Protein AF-A0A6F9A6R2-F1 (afdb_monomer)

Radius of gyration: 19.09 Å; Cα contacts (8 Å, |Δi|>4): 87; chains: 1; bounding box: 36×44×52 Å

Sequence (104 aa):
MGVSHDNDHQSCADGLHIMSGEWVKGQNLGDVSWSGCSRDDVEKFLRSKASSCLLQTDPLSLNSVILPFKHPGMTYTADEQCQILFGATASHCQNMQVSGSTGK

pLDDT: mean 83.45, std 16.64, range [33.66, 97.94]

Secondary structure (DSSP, 8-state):
--PPPGGGSTTS-SSSBTT-SS---SS-TT--B--HHHHHHHHHHHHSGGGGGGG---TTGGGS----SS-HHHHS-HHHHHHHHH-TT----TT-----S---

Mean predicted aligned error: 8.87 Å

Solvent-accessible surface area (backbone atoms only — not comparable to full-atom values): 6771 Å² total; per-residue (Å²): 107,75,58,65,41,27,61,79,38,97,88,42,67,60,58,69,31,76,44,21,76,51,84,68,77,79,70,62,88,86,63,80,39,76,45,75,63,45,50,53,29,39,51,55,32,62,76,36,80,85,36,58,73,75,76,64,75,62,76,74,58,69,75,72,63,87,76,76,91,64,58,65,76,81,77,41,52,64,36,54,52,31,18,73,77,72,36,87,88,41,64,59,70,92,79,69,72,83,75,70,92,80,81,132

Foldseek 3Di:
DQFAAQVVDPPGDALQAPRHPDDVPPPPPPDRHHDPSRVVRVVVCCPDPVCVVVVDDDPVVVPVDDDDPDDVCVVAPQQRVQCVVPNPPGGDDPPDDCPPDDDD

Structure (mmCIF, N/CA/C/O backbone):
data_AF-A0A6F9A6R2-F1
#
_entry.id   AF-A0A6F9A6R2-F1
#
loop_
_atom_site.group_PDB
_atom_site.id
_atom_site.type_symbol
_atom_site.label_atom_id
_atom_site.label_alt_id
_atom_site.label_comp_id
_atom_site.label_asym_id
_atom_site.label_entity_id
_atom_site.label_seq_id
_atom_site.pdbx_PDB_ins_code
_atom_site.Cartn_x
_atom_site.Cartn_y
_atom_site.Cartn_z
_atom_site.occupancy
_atom_site.B_iso_or_equiv
_atom_site.auth_seq_id
_atom_site.auth_comp_id
_atom_site.auth_asym_id
_atom_site.auth_atom_id
_atom_site.pdbx_PDB_model_num
ATOM 1 N N . MET A 1 1 ? 0.824 -2.337 -10.773 1.00 88.19 1 MET A N 1
ATOM 2 C CA . MET A 1 1 ? 2.278 -2.064 -10.759 1.00 88.19 1 MET A CA 1
ATOM 3 C C . MET A 1 1 ? 3.125 -3.327 -10.924 1.00 88.19 1 MET A C 1
ATOM 5 O O . MET A 1 1 ? 4.335 -3.207 -10.893 1.00 88.19 1 MET A O 1
ATOM 9 N N . GLY A 1 2 ? 2.529 -4.511 -11.155 1.00 93.00 2 GLY A N 1
ATOM 10 C CA . GLY A 1 2 ? 3.291 -5.718 -11.509 1.00 93.00 2 GLY A CA 1
ATOM 11 C C . GLY A 1 2 ? 4.173 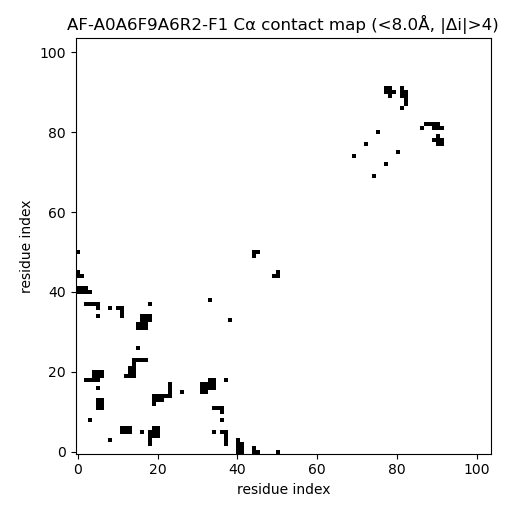-6.283 -10.393 1.00 93.00 2 GLY A C 1
ATOM 12 O O . GLY A 1 2 ? 5.166 -6.919 -10.711 1.00 93.00 2 GLY A O 1
ATOM 13 N N . VAL A 1 3 ? 3.829 -6.022 -9.131 1.00 96.50 3 VAL A N 1
ATOM 14 C CA . VAL A 1 3 ? 4.570 -6.511 -7.963 1.00 96.50 3 VAL A CA 1
ATOM 15 C C . VAL A 1 3 ? 4.006 -7.868 -7.565 1.00 96.50 3 VAL A C 1
ATOM 17 O O . VAL A 1 3 ? 2.794 -7.969 -7.358 1.00 96.50 3 VAL A O 1
ATOM 20 N N . SER A 1 4 ? 4.859 -8.888 -7.518 1.00 95.69 4 SER A N 1
ATOM 21 C CA . SER A 1 4 ? 4.485 -10.248 -7.096 1.00 95.69 4 SER A CA 1
ATOM 22 C C . SER A 1 4 ? 4.532 -10.366 -5.571 1.00 95.69 4 SER A C 1
ATOM 24 O O . SER A 1 4 ? 5.031 -9.450 -4.909 1.00 95.69 4 SER A O 1
ATOM 26 N N . HIS A 1 5 ? 4.010 -11.455 -4.998 1.00 95.44 5 HIS A N 1
ATOM 27 C CA . HIS A 1 5 ? 4.233 -11.686 -3.574 1.00 95.44 5 HIS A CA 1
ATOM 28 C C . HIS A 1 5 ? 5.708 -12.013 -3.321 1.00 95.44 5 HIS A C 1
ATOM 30 O O . HIS A 1 5 ? 6.363 -12.632 -4.154 1.00 95.44 5 HIS A O 1
ATOM 36 N N . ASP A 1 6 ? 6.234 -11.637 -2.158 1.00 93.56 6 ASP A N 1
ATOM 37 C CA . ASP A 1 6 ? 7.645 -11.836 -1.818 1.00 93.56 6 ASP A CA 1
ATOM 38 C C . ASP A 1 6 ? 8.032 -13.322 -1.772 1.00 93.56 6 ASP A C 1
ATOM 40 O O . ASP A 1 6 ? 9.180 -13.662 -2.051 1.00 93.56 6 ASP A O 1
ATOM 44 N N . ASN A 1 7 ? 7.077 -14.214 -1.479 1.00 91.75 7 ASN A N 1
ATOM 45 C CA . ASN A 1 7 ? 7.280 -15.664 -1.505 1.00 91.75 7 ASN A CA 1
ATOM 46 C C . ASN A 1 7 ? 7.253 -16.279 -2.920 1.00 91.75 7 ASN A C 1
ATOM 48 O O . ASN A 1 7 ? 7.623 -17.444 -3.077 1.00 91.75 7 ASN A O 1
ATOM 52 N N . ASP A 1 8 ? 6.900 -15.500 -3.949 1.00 95.06 8 ASP A N 1
ATOM 53 C CA . ASP A 1 8 ? 7.082 -15.874 -5.356 1.00 95.06 8 ASP A CA 1
ATOM 54 C C . ASP A 1 8 ? 8.532 -15.627 -5.823 1.00 95.06 8 ASP A C 1
ATOM 56 O O . ASP A 1 8 ? 8.963 -16.154 -6.856 1.00 95.06 8 ASP A O 1
ATOM 60 N N . HIS A 1 9 ? 9.318 -14.842 -5.071 1.00 93.38 9 HIS A N 1
ATOM 61 C CA . HIS A 1 9 ? 10.726 -14.575 -5.357 1.00 93.38 9 HIS A CA 1
ATOM 62 C C . HIS A 1 9 ? 11.641 -15.471 -4.525 1.00 93.38 9 HIS A C 1
ATOM 64 O O . HIS A 1 9 ? 11.601 -15.498 -3.302 1.00 93.38 9 HIS A O 1
ATOM 70 N N . GLN A 1 10 ? 12.594 -16.125 -5.186 1.00 92.00 10 GLN A N 1
ATOM 71 C CA . GLN A 1 10 ? 13.532 -17.036 -4.520 1.00 92.00 10 GLN A CA 1
ATOM 72 C C . GLN A 1 10 ? 14.485 -16.340 -3.522 1.00 92.00 10 GLN A C 1
ATOM 74 O O . GLN A 1 10 ? 15.111 -17.005 -2.700 1.00 92.00 10 GLN A O 1
ATOM 79 N N . SER A 1 11 ? 14.627 -15.014 -3.615 1.00 93.69 11 SER A N 1
ATOM 80 C CA . SER A 1 11 ? 15.543 -14.192 -2.814 1.00 93.69 11 SER A CA 1
ATOM 81 C C . SER A 1 11 ? 14.870 -13.371 -1.711 1.00 93.69 11 SER A C 1
ATOM 83 O O . SER A 1 11 ? 15.584 -12.699 -0.968 1.00 93.69 11 SER A O 1
ATOM 85 N N . CYS A 1 12 ? 13.537 -13.378 -1.613 1.00 91.75 12 CYS A N 1
ATOM 86 C CA . CYS A 1 12 ? 12.807 -12.624 -0.595 1.00 91.75 12 CYS A CA 1
ATOM 87 C C . CYS A 1 12 ? 12.082 -13.554 0.378 1.00 91.75 12 CYS A C 1
ATOM 89 O O . CYS A 1 12 ? 11.716 -14.678 0.047 1.00 91.75 12 CYS A O 1
ATOM 91 N N . ALA A 1 13 ? 11.965 -13.097 1.624 1.00 84.12 13 ALA A N 1
ATOM 92 C CA . ALA A 1 13 ? 11.337 -13.846 2.703 1.00 84.12 13 ALA A CA 1
ATOM 93 C C . ALA A 1 13 ? 9.873 -13.427 2.870 1.00 84.12 13 ALA A C 1
ATOM 95 O O . ALA A 1 13 ? 9.534 -12.257 2.690 1.00 84.12 13 ALA A O 1
ATOM 96 N N . ASP A 1 14 ? 9.034 -14.385 3.259 1.00 84.50 14 ASP A N 1
ATOM 97 C CA . ASP A 1 14 ? 7.619 -14.163 3.549 1.00 84.50 14 ASP A CA 1
ATOM 98 C C . ASP A 1 14 ? 7.406 -13.589 4.963 1.00 84.50 14 ASP A C 1
ATOM 100 O O . ASP A 1 14 ? 8.237 -13.760 5.858 1.00 84.50 14 ASP A O 1
ATOM 104 N N . GLY A 1 15 ? 6.273 -12.922 5.170 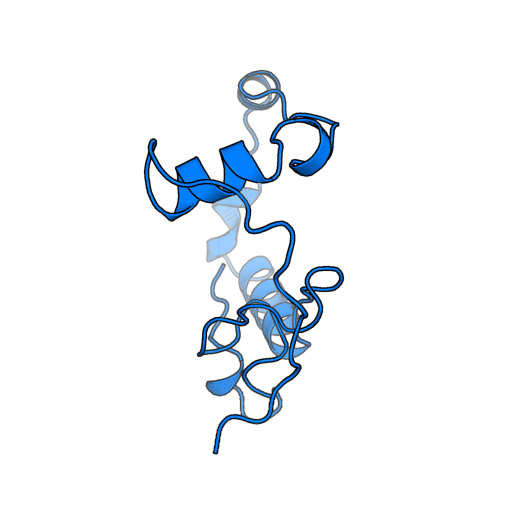1.00 81.25 15 GLY A N 1
ATOM 105 C CA . GLY A 1 15 ? 5.792 -12.441 6.469 1.00 81.25 15 GLY A CA 1
ATOM 106 C C . GLY A 1 15 ? 6.472 -11.189 7.038 1.00 81.25 15 GLY A C 1
ATOM 107 O O . GLY A 1 15 ? 6.136 -10.794 8.152 1.00 81.25 15 GLY A O 1
ATOM 108 N N . LEU A 1 16 ? 7.405 -10.560 6.314 1.00 83.19 16 LEU A N 1
ATOM 109 C CA . LEU A 1 16 ? 8.178 -9.402 6.800 1.00 83.19 16 LEU A CA 1
ATOM 110 C C . LEU A 1 16 ? 7.793 -8.069 6.149 1.00 83.19 16 LEU A C 1
ATOM 112 O O . LEU A 1 16 ? 7.908 -7.016 6.776 1.00 83.19 16 LEU A O 1
ATOM 116 N N . HIS A 1 17 ? 7.372 -8.099 4.888 1.00 88.06 17 HIS A N 1
ATOM 117 C CA . HIS A 1 17 ? 7.194 -6.9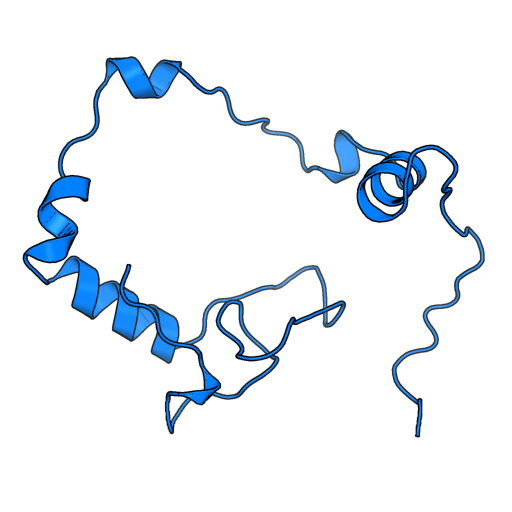07 4.059 1.00 88.06 17 HIS A CA 1
ATOM 118 C C . HIS A 1 17 ? 5.761 -6.800 3.521 1.00 88.06 17 HIS A C 1
ATOM 120 O O . HIS A 1 17 ? 4.976 -7.742 3.609 1.00 88.06 17 HIS A O 1
ATOM 126 N N . ILE A 1 18 ? 5.401 -5.646 2.955 1.00 89.25 18 ILE A N 1
ATOM 127 C CA . ILE A 1 18 ? 4.032 -5.344 2.488 1.00 89.25 18 ILE A CA 1
ATOM 128 C C . ILE A 1 18 ? 3.508 -6.362 1.461 1.00 89.25 18 ILE A C 1
ATOM 130 O O . ILE A 1 18 ? 2.309 -6.629 1.438 1.00 89.25 18 ILE A O 1
ATOM 134 N N . MET A 1 19 ? 4.391 -6.935 0.640 1.00 92.50 19 MET A N 1
ATOM 135 C CA . MET A 1 19 ? 4.031 -7.909 -0.396 1.00 92.50 19 MET A CA 1
ATOM 136 C C . MET A 1 19 ? 4.208 -9.358 0.057 1.00 92.50 19 MET A C 1
ATOM 138 O O . MET A 1 19 ? 4.262 -10.253 -0.779 1.00 92.50 19 MET A O 1
ATOM 142 N N . SER A 1 20 ? 4.273 -9.614 1.362 1.00 90.25 20 SER A N 1
ATOM 143 C CA . SER A 1 20 ? 4.234 -10.977 1.902 1.00 90.25 20 SER A CA 1
ATOM 144 C C . SER A 1 20 ? 3.005 -11.737 1.385 1.00 90.25 20 SER A C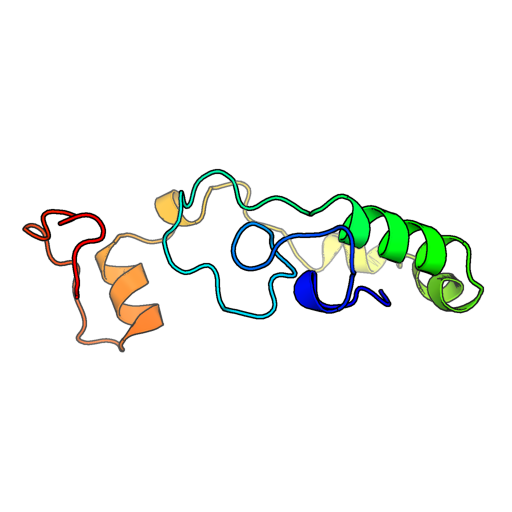 1
ATOM 146 O O . SER A 1 20 ? 1.935 -11.154 1.199 1.00 90.25 20 SER A O 1
ATOM 148 N N . GLY A 1 21 ? 3.146 -13.044 1.164 1.00 86.19 21 GLY A N 1
ATOM 149 C CA . GLY A 1 21 ? 2.044 -13.908 0.742 1.00 86.19 21 GLY A CA 1
ATOM 150 C C . GLY A 1 21 ? 1.012 -14.145 1.849 1.00 86.19 21 GLY A C 1
ATOM 151 O O . GLY A 1 21 ? -0.141 -14.468 1.559 1.00 86.19 21 GLY A O 1
ATOM 152 N N . GLU A 1 22 ? 1.399 -13.930 3.108 1.00 83.31 22 GLU A N 1
ATOM 153 C CA . GLU A 1 22 ? 0.499 -13.916 4.260 1.00 83.31 22 GLU A CA 1
ATOM 154 C C . GLU A 1 22 ? 0.334 -12.513 4.862 1.00 83.31 22 GLU A C 1
ATOM 156 O O . GLU A 1 22 ? 1.202 -11.643 4.775 1.00 83.31 22 GLU A O 1
ATOM 161 N N . TRP A 1 23 ? -0.811 -12.291 5.513 1.00 71.25 23 TRP A N 1
ATOM 162 C CA . TRP A 1 23 ? -1.123 -11.016 6.155 1.00 71.25 23 TRP A CA 1
ATOM 163 C C . TRP A 1 23 ? -0.188 -10.767 7.347 1.00 71.25 23 TRP A C 1
ATOM 165 O O . TRP A 1 23 ? -0.255 -11.474 8.355 1.00 71.25 23 TRP A O 1
ATOM 175 N N . VAL A 1 24 ? 0.629 -9.712 7.279 1.00 68.44 24 VAL A N 1
ATOM 176 C CA . VAL A 1 24 ? 1.542 -9.298 8.360 1.00 68.44 24 VAL A CA 1
ATOM 177 C C . VAL A 1 24 ? 0.746 -8.621 9.488 1.00 68.44 24 VAL A C 1
ATOM 179 O O . VAL A 1 24 ? 0.782 -7.407 9.687 1.00 68.44 24 VAL A O 1
ATOM 182 N N . LYS A 1 25 ? -0.066 -9.386 10.227 1.00 58.00 25 LYS A N 1
ATOM 183 C CA . LYS A 1 25 ? -0.843 -8.851 11.354 1.00 58.00 25 LYS A CA 1
ATOM 184 C C . LYS A 1 25 ? 0.049 -8.718 12.589 1.00 58.00 25 LYS A C 1
ATOM 186 O O . LYS A 1 25 ? 0.401 -9.709 13.217 1.00 58.00 25 LYS A O 1
ATOM 191 N N . GLY A 1 26 ? 0.338 -7.484 12.996 1.00 52.34 26 GLY A N 1
ATOM 192 C CA . GLY A 1 26 ? 0.843 -7.196 14.344 1.00 52.34 26 GLY A CA 1
ATOM 193 C C . GLY A 1 26 ? 2.325 -7.491 14.596 1.00 52.34 26 GLY A C 1
ATOM 194 O O . GLY A 1 26 ? 2.760 -7.374 15.739 1.00 52.34 26 GLY A O 1
ATOM 195 N N . GLN A 1 27 ? 3.119 -7.812 13.572 1.00 53.59 27 GLN A N 1
ATOM 196 C CA . GLN A 1 27 ? 4.577 -7.761 13.693 1.00 53.59 27 GLN A CA 1
ATOM 197 C C . GLN A 1 27 ? 5.018 -6.302 13.519 1.00 53.59 27 GLN A C 1
ATOM 199 O O . GLN A 1 27 ? 4.911 -5.758 12.430 1.00 53.59 27 GLN A O 1
ATOM 204 N N . ASN A 1 28 ? 5.414 -5.649 14.619 1.00 52.06 28 ASN A N 1
ATOM 205 C CA . ASN A 1 28 ? 5.936 -4.273 14.668 1.00 52.06 28 ASN A CA 1
ATOM 206 C C . ASN A 1 28 ? 5.213 -3.280 13.730 1.00 52.06 28 ASN A C 1
ATOM 208 O O . ASN A 1 28 ? 5.762 -2.831 12.729 1.00 52.06 28 ASN A O 1
ATOM 212 N N . LEU A 1 29 ? 3.991 -2.882 14.114 1.00 52.72 29 LEU A N 1
ATOM 213 C CA . LEU A 1 29 ? 3.083 -1.952 13.406 1.00 52.72 29 LEU A CA 1
ATOM 214 C C . LEU A 1 29 ? 3.682 -0.576 13.019 1.00 52.72 29 LEU A C 1
ATOM 216 O O . LEU A 1 29 ? 2.991 0.238 12.412 1.00 52.72 29 LEU A O 1
ATOM 220 N N . GLY A 1 30 ? 4.931 -0.294 13.394 1.00 53.06 30 GLY A N 1
ATOM 221 C CA . GLY A 1 30 ? 5.641 0.943 13.080 1.00 53.06 30 GLY A CA 1
ATOM 222 C C . GLY A 1 30 ? 6.522 0.894 11.829 1.00 53.06 30 GLY A C 1
ATOM 223 O O . GLY A 1 30 ? 6.944 1.961 11.400 1.00 53.06 30 GLY A O 1
ATOM 224 N N . ASP A 1 31 ? 6.801 -0.282 11.249 1.00 60.28 31 ASP A N 1
ATOM 225 C CA . ASP A 1 31 ? 7.788 -0.400 10.160 1.00 60.28 31 ASP A CA 1
ATOM 226 C C . ASP A 1 31 ? 7.381 -1.426 9.087 1.00 60.28 31 ASP A C 1
ATOM 228 O O . ASP A 1 31 ? 8.106 -2.368 8.762 1.00 60.28 31 ASP A O 1
ATOM 232 N N . VAL A 1 32 ? 6.173 -1.263 8.533 1.00 74.12 32 VAL A N 1
ATOM 233 C CA . VAL A 1 32 ? 5.796 -1.993 7.314 1.00 74.12 32 VAL A CA 1
ATOM 234 C C . VAL A 1 32 ? 6.607 -1.440 6.143 1.00 74.12 32 VAL A C 1
ATOM 236 O O . VAL A 1 32 ? 6.417 -0.310 5.695 1.00 74.12 32 VAL A O 1
ATOM 239 N N . SER A 1 33 ? 7.550 -2.243 5.663 1.00 86.31 33 SER A N 1
ATOM 240 C CA . SER A 1 33 ? 8.491 -1.877 4.606 1.00 86.31 33 SER A CA 1
ATOM 241 C C . SER A 1 33 ? 8.276 -2.720 3.350 1.00 86.31 33 SER A C 1
ATOM 243 O O . SER A 1 33 ? 7.613 -3.759 3.374 1.00 86.31 33 SER A O 1
ATOM 245 N N . TRP A 1 34 ? 8.833 -2.264 2.230 1.00 91.06 34 TRP A N 1
ATOM 246 C CA . TRP A 1 34 ? 8.879 -3.027 0.983 1.00 91.06 34 TRP A CA 1
ATOM 247 C C . TRP A 1 34 ? 10.174 -3.838 0.918 1.00 91.06 34 TRP A C 1
ATOM 249 O O . TRP A 1 34 ? 11.232 -3.343 1.313 1.00 91.06 34 TRP A O 1
ATOM 259 N N . SER A 1 35 ? 10.104 -5.056 0.382 1.00 93.12 35 SER A N 1
ATOM 260 C CA . SER A 1 35 ? 11.286 -5.888 0.160 1.00 93.12 35 SER A CA 1
ATOM 261 C C . SER A 1 35 ? 12.147 -5.360 -1.000 1.00 93.12 35 SER A C 1
ATOM 263 O O . SER A 1 35 ? 11.718 -4.529 -1.810 1.00 93.12 35 SER A O 1
ATOM 265 N N . GLY A 1 36 ? 13.364 -5.897 -1.130 1.00 95.50 36 GLY A N 1
ATOM 266 C CA . GLY A 1 36 ? 14.194 -5.671 -2.317 1.00 95.50 36 GLY A CA 1
ATOM 267 C C . GLY A 1 36 ? 13.527 -6.162 -3.608 1.00 95.50 36 GLY A C 1
ATOM 268 O O . GLY A 1 36 ? 13.557 -5.451 -4.608 1.00 95.50 36 GLY A O 1
ATOM 269 N N . CYS A 1 37 ? 12.855 -7.317 -3.573 1.00 96.25 37 CYS A N 1
ATOM 270 C CA . CYS A 1 37 ? 12.179 -7.884 -4.743 1.00 96.25 37 CYS A CA 1
ATOM 271 C C . CYS A 1 37 ? 10.990 -7.026 -5.185 1.00 96.25 37 CYS A C 1
ATOM 273 O O . CYS A 1 37 ? 10.830 -6.740 -6.370 1.00 96.25 37 CYS A O 1
ATOM 275 N N . SER A 1 38 ? 10.213 -6.528 -4.219 1.00 96.00 38 SER A N 1
ATOM 276 C CA . SER A 1 38 ? 9.111 -5.602 -4.472 1.00 96.00 38 SER A CA 1
ATOM 277 C C . SER A 1 38 ? 9.580 -4.328 -5.182 1.00 96.00 38 SER A C 1
ATOM 279 O O . SER A 1 38 ? 8.947 -3.866 -6.133 1.00 96.00 38 SER A O 1
ATOM 281 N N . ARG A 1 39 ? 10.711 -3.756 -4.744 1.00 96.69 39 ARG A N 1
ATOM 282 C CA . ARG A 1 39 ? 11.318 -2.584 -5.392 1.00 96.69 39 ARG A CA 1
ATOM 283 C C . ARG A 1 39 ? 11.716 -2.889 -6.838 1.00 96.69 39 ARG A C 1
ATOM 285 O O . ARG A 1 39 ? 11.423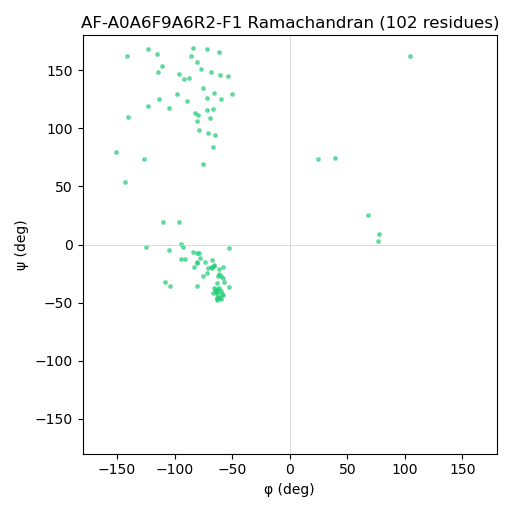 -2.086 -7.724 1.00 96.69 39 ARG A O 1
ATOM 292 N N . ASP A 1 40 ? 12.367 -4.023 -7.069 1.00 97.62 40 ASP A N 1
ATOM 293 C CA . ASP A 1 40 ? 12.869 -4.404 -8.390 1.00 97.62 40 ASP A CA 1
ATOM 294 C C . ASP A 1 40 ? 11.709 -4.655 -9.384 1.00 97.62 40 ASP A C 1
ATOM 296 O O . ASP A 1 40 ? 11.773 -4.230 -10.543 1.00 97.62 40 ASP A O 1
ATOM 300 N N . ASP A 1 41 ? 10.600 -5.242 -8.920 1.00 97.69 41 ASP A N 1
ATOM 301 C CA . ASP A 1 41 ? 9.367 -5.408 -9.703 1.00 97.69 41 ASP A CA 1
ATOM 302 C C . ASP A 1 41 ? 8.746 -4.055 -10.097 1.00 97.69 41 ASP A C 1
ATOM 304 O O . ASP A 1 41 ? 8.400 -3.841 -11.267 1.00 97.69 41 ASP A O 1
ATOM 308 N N . VAL A 1 42 ? 8.644 -3.109 -9.151 1.00 97.62 42 VAL A N 1
ATOM 309 C CA . VAL A 1 42 ? 8.155 -1.747 -9.436 1.00 97.62 42 VAL A CA 1
ATOM 310 C C . VAL A 1 42 ? 9.053 -1.056 -10.456 1.00 97.62 42 VAL A C 1
ATOM 312 O O . VAL A 1 42 ? 8.549 -0.456 -11.407 1.00 97.62 42 VAL A O 1
ATOM 315 N N . GLU A 1 43 ? 10.375 -1.149 -10.305 1.00 97.88 43 GLU A N 1
ATOM 316 C CA . GLU A 1 43 ? 11.316 -0.550 -11.251 1.00 97.88 43 GLU A CA 1
ATOM 317 C C . GLU A 1 43 ? 11.121 -1.118 -12.664 1.00 97.88 43 GLU A C 1
ATOM 319 O O . GLU A 1 43 ? 11.006 -0.365 -13.638 1.00 97.88 43 GLU A O 1
ATOM 324 N N . LYS A 1 44 ? 11.012 -2.444 -12.785 1.00 97.81 44 LYS A N 1
ATOM 325 C CA . LYS A 1 44 ? 10.743 -3.118 -14.059 1.00 97.81 44 LYS A CA 1
ATOM 326 C C . LYS A 1 44 ? 9.422 -2.657 -14.677 1.00 97.81 44 LYS A C 1
ATOM 328 O O . LYS A 1 44 ? 9.370 -2.398 -15.883 1.00 97.81 44 LYS A O 1
ATOM 333 N N . PHE A 1 45 ? 8.366 -2.521 -13.875 1.00 97.94 45 PHE A N 1
ATOM 334 C CA . PHE A 1 45 ? 7.075 -2.015 -14.335 1.00 97.94 45 PHE A CA 1
ATOM 335 C C . PHE A 1 45 ? 7.175 -0.571 -14.835 1.00 97.94 45 PHE A C 1
ATOM 337 O O . PHE A 1 45 ? 6.709 -0.282 -15.940 1.00 97.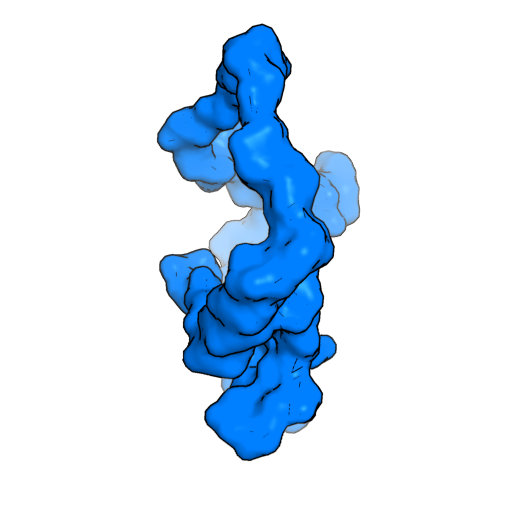94 45 PHE A O 1
ATOM 344 N N . LEU A 1 46 ? 7.819 0.318 -14.073 1.00 97.06 46 LEU A N 1
ATOM 345 C CA . LEU A 1 46 ? 7.973 1.731 -14.429 1.00 97.06 46 LEU A CA 1
ATOM 346 C C . LEU A 1 46 ? 8.792 1.927 -15.709 1.00 97.06 46 LEU A C 1
ATOM 348 O O . LEU A 1 46 ? 8.474 2.822 -16.489 1.00 97.06 46 LEU A O 1
ATOM 352 N N . ARG A 1 47 ? 9.779 1.061 -15.977 1.00 97.25 47 ARG A N 1
ATOM 353 C CA . ARG A 1 47 ? 10.553 1.050 -17.234 1.00 97.25 47 ARG A CA 1
ATOM 354 C C . ARG A 1 47 ? 9.779 0.494 -18.437 1.00 97.25 47 ARG A C 1
ATOM 356 O O . ARG A 1 47 ? 10.218 0.659 -19.575 1.00 97.25 47 ARG A O 1
ATOM 363 N N . SER A 1 48 ? 8.655 -0.184 -18.218 1.00 97.06 48 SER A N 1
ATOM 364 C CA . SER A 1 48 ? 7.847 -0.785 -19.283 1.00 97.06 48 SER A CA 1
ATOM 365 C C . SER A 1 48 ? 6.854 0.210 -19.899 1.00 97.06 48 SER A C 1
ATOM 367 O O . SER A 1 48 ? 6.481 1.202 -19.287 1.00 97.06 48 SER A O 1
ATOM 369 N N . LYS A 1 49 ? 6.324 -0.088 -21.095 1.00 96.31 49 LYS A N 1
ATOM 370 C CA . LYS A 1 49 ? 5.258 0.733 -21.711 1.00 96.31 49 LYS A CA 1
ATOM 371 C C . LYS A 1 49 ? 3.937 0.708 -20.927 1.00 96.31 49 LYS A C 1
ATOM 373 O O . LYS A 1 49 ? 3.109 1.599 -21.115 1.00 96.31 49 LYS A O 1
ATOM 378 N N . ALA A 1 50 ? 3.738 -0.284 -20.055 1.00 95.56 50 ALA A N 1
ATOM 379 C CA . ALA A 1 50 ? 2.521 -0.426 -19.260 1.00 95.56 50 ALA A CA 1
ATOM 380 C C . ALA A 1 50 ? 2.363 0.682 -18.202 1.00 95.56 50 ALA A C 1
ATOM 382 O O . ALA A 1 50 ? 1.248 0.928 -17.755 1.00 95.56 50 ALA A O 1
ATOM 383 N N . SER A 1 51 ? 3.447 1.376 -17.833 1.00 96.19 51 SER A N 1
ATOM 384 C CA . SER A 1 51 ? 3.416 2.503 -16.892 1.00 96.19 51 SER A CA 1
ATOM 385 C C . SER A 1 51 ? 3.053 3.842 -17.543 1.00 96.19 51 SER A C 1
ATOM 387 O O . SER A 1 51 ? 2.871 4.828 -16.835 1.00 96.19 51 SER A O 1
ATOM 389 N N . SER A 1 52 ? 2.932 3.907 -18.874 1.00 94.81 52 SER A N 1
ATOM 390 C CA . SER A 1 52 ? 2.774 5.172 -19.613 1.00 94.81 52 SER A CA 1
ATOM 391 C C . SER A 1 52 ? 1.554 6.000 -19.195 1.00 94.81 52 SER A C 1
ATOM 393 O O . SER A 1 52 ? 1.603 7.228 -19.262 1.00 94.81 52 SER A O 1
ATOM 395 N N . CYS A 1 53 ? 0.485 5.360 -18.711 1.00 92.00 53 CYS A N 1
ATOM 396 C CA . CYS A 1 53 ? -0.696 6.054 -18.196 1.00 92.00 53 CYS A CA 1
ATOM 397 C C . CYS A 1 53 ? -0.432 6.842 -16.902 1.00 92.00 53 CYS A C 1
ATOM 399 O O . CYS A 1 53 ? -1.1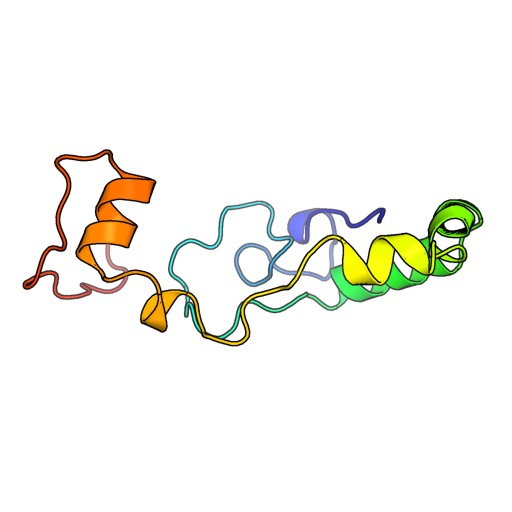77 7.769 -16.608 1.00 92.00 53 CYS A O 1
ATOM 401 N N . LEU A 1 54 ? 0.635 6.526 -16.161 1.00 92.12 54 LEU A N 1
ATOM 402 C CA . LEU A 1 54 ? 1.020 7.222 -14.929 1.00 92.12 54 LEU A CA 1
ATOM 403 C C . LEU A 1 54 ? 1.774 8.535 -15.191 1.00 92.12 54 LEU A C 1
ATOM 405 O O . LEU A 1 54 ? 2.056 9.273 -14.254 1.00 92.12 54 LEU A O 1
ATOM 409 N N . LEU A 1 55 ? 2.123 8.827 -16.450 1.00 89.94 55 LEU A N 1
ATOM 410 C CA . LEU A 1 55 ? 2.825 10.059 -16.830 1.00 89.94 55 LEU A CA 1
ATOM 411 C C . LEU A 1 55 ? 1.889 11.265 -16.962 1.00 89.94 55 LEU A C 1
ATOM 413 O O . LEU A 1 55 ? 2.361 12.398 -17.038 1.00 89.94 55 LEU A O 1
ATOM 417 N N . GLN A 1 56 ? 0.578 11.029 -17.035 1.00 87.31 56 GLN A N 1
ATOM 418 C CA . GLN A 1 56 ? -0.420 12.084 -17.136 1.00 87.31 56 GLN A CA 1
ATOM 419 C C . GLN A 1 56 ? -1.116 12.256 -15.790 1.00 87.31 56 GLN A C 1
ATOM 421 O O . GLN A 1 56 ? -1.804 11.354 -15.319 1.00 87.31 56 GLN A O 1
ATOM 426 N N . THR A 1 57 ? -0.972 13.440 -15.205 1.00 81.19 57 THR A N 1
ATOM 427 C CA . THR A 1 57 ? -1.715 13.849 -14.012 1.00 81.19 57 THR A CA 1
ATOM 428 C C . THR A 1 57 ? -2.640 14.986 -14.408 1.00 81.19 57 THR A C 1
ATOM 430 O O . THR A 1 57 ? -2.170 15.986 -14.947 1.00 81.19 57 THR A O 1
ATOM 433 N N . ASP A 1 58 ? -3.940 14.854 -14.148 1.00 80.81 58 ASP A N 1
ATOM 434 C CA . ASP A 1 58 ? -4.881 15.957 -14.345 1.00 80.81 58 ASP A CA 1
ATOM 435 C C . ASP A 1 58 ? -4.652 17.017 -13.246 1.00 80.81 58 ASP A C 1
ATOM 437 O O . ASP A 1 58 ? -4.879 16.723 -12.066 1.00 80.81 58 ASP A O 1
ATOM 441 N N . PRO A 1 59 ? -4.225 18.249 -13.579 1.00 72.31 59 PRO A N 1
ATOM 442 C CA . PRO A 1 59 ? -4.003 19.301 -12.590 1.00 72.31 59 PRO A CA 1
ATOM 443 C C . PRO A 1 59 ? -5.266 19.659 -11.798 1.00 72.31 59 PRO A C 1
ATOM 445 O O . PRO A 1 59 ? -5.168 20.094 -10.653 1.00 72.31 59 PRO A O 1
ATOM 448 N N . LEU A 1 60 ? -6.454 19.461 -12.379 1.00 73.62 60 LEU A N 1
ATOM 449 C CA . LEU A 1 60 ? -7.730 19.705 -11.705 1.00 73.62 60 LEU A CA 1
ATOM 450 C C . LEU A 1 60 ? -8.051 18.606 -10.683 1.00 73.62 60 LEU A C 1
ATOM 452 O O . LEU A 1 60 ? -8.692 18.877 -9.667 1.00 73.62 60 LEU A O 1
ATOM 456 N N . SER A 1 61 ? -7.543 17.388 -10.898 1.00 68.00 61 SER A N 1
ATOM 457 C CA . SER A 1 61 ? -7.683 16.270 -9.958 1.00 68.00 61 SER A CA 1
ATOM 458 C C . SER A 1 61 ? -6.837 16.440 -8.691 1.00 68.00 61 SER A C 1
ATOM 460 O O . SER A 1 61 ? -7.225 15.939 -7.636 1.00 68.00 61 SER A O 1
ATOM 462 N N . LEU A 1 62 ? -5.742 17.212 -8.742 1.00 62.22 62 LEU A N 1
ATOM 463 C CA . LEU A 1 62 ? -4.880 17.468 -7.577 1.00 62.22 62 LEU A CA 1
ATOM 464 C C . LEU A 1 62 ? -5.617 18.185 -6.434 1.00 62.22 62 LEU A C 1
ATOM 466 O O . LEU A 1 62 ? -5.254 18.019 -5.275 1.00 62.22 62 LEU A O 1
ATOM 470 N N . ASN A 1 63 ? -6.681 18.928 -6.747 1.00 62.44 63 ASN A N 1
ATOM 471 C CA . ASN A 1 63 ? -7.504 19.625 -5.756 1.00 62.44 63 ASN A CA 1
ATOM 472 C C . ASN A 1 63 ? -8.740 18.822 -5.313 1.00 62.44 63 ASN A C 1
ATOM 474 O O . ASN A 1 63 ? -9.527 19.314 -4.508 1.00 62.44 63 ASN A O 1
ATOM 478 N N . SER A 1 64 ? -8.946 17.612 -5.846 1.00 68.81 64 SER A N 1
ATOM 479 C CA . SER A 1 64 ? -10.187 16.853 -5.633 1.00 68.81 64 SER A CA 1
ATOM 480 C C . SER A 1 64 ? -10.217 16.054 -4.326 1.00 68.81 64 SER A C 1
ATOM 482 O O . SER A 1 64 ? -11.299 15.716 -3.848 1.00 68.81 64 SER A O 1
ATOM 484 N N . VAL A 1 65 ? -9.057 15.788 -3.709 1.00 75.06 65 VAL A N 1
ATOM 485 C CA . VAL A 1 65 ? -8.956 15.026 -2.456 1.00 75.06 65 VAL A CA 1
ATOM 486 C C . VAL A 1 65 ? -7.896 15.645 -1.546 1.00 75.06 65 VAL A C 1
ATOM 488 O O . VAL A 1 65 ? -6.699 15.546 -1.805 1.00 75.06 65 VAL A O 1
ATOM 491 N N . ILE A 1 66 ? -8.332 16.264 -0.446 1.00 80.00 66 ILE A N 1
ATOM 492 C CA . ILE A 1 66 ? -7.430 16.719 0.618 1.00 80.00 66 ILE A CA 1
ATOM 493 C C . ILE A 1 66 ? -7.135 15.523 1.522 1.00 80.00 66 ILE A C 1
ATOM 495 O O . ILE A 1 66 ? -8.024 15.028 2.217 1.00 80.00 66 ILE A O 1
ATOM 499 N N . LEU A 1 67 ? -5.885 15.064 1.524 1.00 84.06 67 LEU A N 1
ATOM 500 C CA . LEU A 1 67 ? -5.442 14.033 2.456 1.00 84.06 67 LEU A CA 1
ATOM 501 C C . LEU A 1 67 ? -5.260 14.638 3.859 1.00 84.06 67 LEU A C 1
ATOM 503 O O . LEU A 1 67 ? -4.677 15.718 3.990 1.00 84.06 67 LEU A O 1
ATOM 507 N N . PRO A 1 68 ? -5.742 13.973 4.922 1.00 86.75 68 PRO A N 1
ATOM 508 C CA . PRO A 1 68 ? -5.548 14.453 6.280 1.00 86.75 68 PRO A CA 1
ATOM 509 C C . PRO A 1 68 ? -4.062 14.420 6.651 1.00 86.75 68 PRO A C 1
ATOM 511 O O . PRO A 1 68 ? -3.390 13.405 6.509 1.00 86.75 68 PRO A O 1
ATOM 514 N N . PHE A 1 69 ? -3.558 15.531 7.188 1.00 87.25 69 PHE A N 1
ATOM 515 C CA . PHE A 1 69 ? -2.171 15.636 7.665 1.00 87.25 69 PHE A CA 1
ATOM 516 C C . PHE A 1 69 ? -1.946 14.983 9.038 1.00 87.25 69 PHE A C 1
ATOM 518 O O . PHE A 1 69 ? -0.810 14.846 9.484 1.00 87.25 69 PHE A O 1
ATOM 525 N N . LYS A 1 70 ? -3.026 14.627 9.744 1.00 90.81 70 LYS A N 1
ATOM 526 C CA . LYS A 1 70 ? -2.966 13.980 11.058 1.00 90.81 70 LYS A CA 1
ATOM 527 C C . LYS A 1 70 ? -2.867 12.468 10.892 1.00 90.81 70 LYS A C 1
ATOM 529 O O . LYS A 1 70 ? -3.530 11.894 10.031 1.00 90.81 70 LYS A O 1
ATOM 534 N N . HIS A 1 71 ? -2.097 11.822 11.764 1.00 88.50 71 HIS A N 1
ATOM 535 C CA . HIS A 1 71 ? -2.077 10.363 11.834 1.00 88.50 71 HIS A CA 1
ATOM 536 C C . HIS A 1 71 ? -3.470 9.812 12.179 1.00 88.50 71 HIS A C 1
ATOM 538 O O . HIS A 1 71 ? -4.160 10.424 12.997 1.00 88.50 71 HIS A O 1
ATOM 544 N N . PRO A 1 72 ? -3.863 8.636 11.652 1.00 90.12 72 PRO A N 1
ATOM 545 C CA . PRO A 1 72 ? -5.164 8.036 11.944 1.00 90.12 72 PRO A CA 1
ATOM 546 C C . PRO A 1 72 ? -5.465 7.907 13.442 1.00 90.12 72 PRO A C 1
ATOM 548 O O . PRO A 1 72 ? -6.585 8.185 13.848 1.00 90.12 72 PRO A O 1
ATOM 551 N N . GLY A 1 73 ? -4.468 7.599 14.282 1.00 91.31 73 GLY A N 1
ATOM 552 C CA . GLY A 1 73 ? -4.638 7.525 15.743 1.00 91.31 73 GLY A CA 1
ATOM 553 C C . GLY A 1 73 ? -4.929 8.864 16.441 1.00 91.31 73 GLY A C 1
ATOM 554 O O . GLY A 1 73 ? -5.347 8.871 17.592 1.00 91.31 73 GLY A O 1
ATOM 555 N N . MET A 1 74 ? -4.737 9.998 15.756 1.00 93.00 74 MET A N 1
ATOM 556 C CA . MET A 1 74 ? -5.147 11.333 16.221 1.00 93.00 74 MET A CA 1
ATOM 557 C C . MET A 1 74 ? -6.562 11.707 15.755 1.00 93.00 74 MET A C 1
ATOM 559 O O . MET A 1 74 ? -7.105 12.718 16.202 1.00 93.00 74 MET A O 1
ATOM 563 N N . THR A 1 75 ? -7.124 10.939 14.820 1.00 93.75 75 THR A N 1
ATOM 564 C CA . THR A 1 75 ? -8.472 11.126 14.268 1.00 93.75 75 THR A CA 1
ATOM 565 C C . THR A 1 75 ? -9.454 10.104 14.832 1.00 93.75 75 THR A C 1
ATOM 567 O O . THR A 1 75 ? -10.600 10.463 15.065 1.00 93.75 75 THR A O 1
ATOM 570 N N . TYR A 1 76 ? -9.000 8.873 15.075 1.00 94.38 76 TYR A N 1
ATOM 571 C CA . TYR A 1 76 ? -9.796 7.760 15.581 1.00 94.38 76 TYR A CA 1
ATOM 572 C C . TYR A 1 76 ? -9.192 7.219 16.877 1.00 94.38 76 TYR A C 1
ATOM 574 O O . TYR A 1 76 ? -8.059 6.724 16.903 1.00 94.38 76 TYR A O 1
ATOM 582 N N . THR A 1 77 ? -9.976 7.280 17.944 1.00 94.69 77 THR A N 1
ATOM 583 C CA . THR A 1 77 ? -9.708 6.646 19.236 1.00 94.69 77 THR A CA 1
ATOM 584 C C . THR A 1 77 ? -9.611 5.122 19.105 1.00 94.69 77 THR A C 1
ATOM 586 O O . THR A 1 77 ? -10.006 4.530 18.099 1.00 94.69 77 THR A O 1
ATOM 589 N N . ALA A 1 78 ? -9.090 4.457 20.140 1.00 93.56 78 ALA A N 1
ATOM 590 C CA . ALA A 1 78 ? -8.989 2.999 20.148 1.00 93.56 78 ALA A CA 1
ATOM 591 C C . ALA A 1 78 ? -10.367 2.311 20.051 1.00 93.56 78 ALA A C 1
ATOM 593 O O . ALA A 1 78 ? -10.497 1.309 19.352 1.00 93.56 78 ALA A O 1
ATOM 594 N N . ASP A 1 79 ? -11.400 2.873 20.693 1.00 95.69 79 ASP A N 1
ATOM 595 C CA . ASP A 1 79 ? -12.778 2.378 20.586 1.00 95.69 79 ASP A CA 1
ATOM 596 C C . ASP A 1 79 ? -13.304 2.498 19.151 1.00 95.69 79 ASP A C 1
ATOM 598 O O . ASP A 1 79 ? -13.835 1.533 18.609 1.00 95.69 79 ASP A O 1
ATOM 602 N N . GLU A 1 80 ? -13.099 3.644 18.496 1.00 96.88 80 GLU A N 1
ATOM 603 C CA . GLU A 1 80 ? -13.531 3.856 17.106 1.00 96.88 80 GLU A CA 1
ATOM 604 C C . GLU A 1 80 ? -12.823 2.900 16.136 1.00 96.88 80 GLU A C 1
ATOM 606 O O . GLU A 1 80 ? -13.451 2.357 15.228 1.00 96.88 80 GLU A O 1
ATOM 611 N N . GLN A 1 81 ? -11.536 2.615 16.353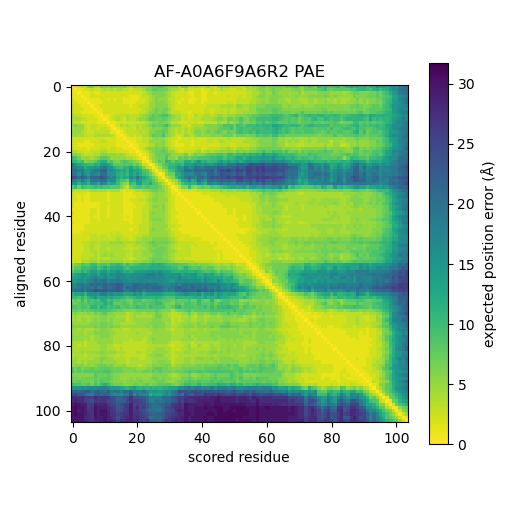 1.00 94.94 81 GLN A N 1
ATOM 612 C CA . GLN A 1 81 ? -10.816 1.609 15.566 1.00 94.94 81 GLN A CA 1
ATOM 613 C C . GLN A 1 81 ? -11.389 0.198 15.778 1.00 94.94 81 GLN A C 1
ATOM 615 O O . GLN A 1 81 ? -11.562 -0.546 14.811 1.00 94.94 81 GLN A O 1
ATOM 620 N N . CYS A 1 82 ? -11.749 -0.171 17.014 1.00 94.44 82 CYS A N 1
ATOM 621 C CA . CYS A 1 82 ? -12.451 -1.426 17.292 1.00 94.44 82 CYS A CA 1
ATOM 622 C C . CYS A 1 82 ? -13.822 -1.477 16.606 1.00 94.44 82 CYS A C 1
ATOM 624 O O . CYS A 1 82 ? -14.184 -2.514 16.053 1.00 94.44 82 CYS A O 1
ATOM 626 N N . GLN A 1 83 ? -14.562 -0.369 16.592 1.00 97.00 83 GLN A N 1
ATOM 627 C CA . GLN A 1 83 ? -15.871 -0.290 15.944 1.00 97.00 83 GLN A CA 1
ATOM 628 C C . GLN A 1 83 ? -15.787 -0.460 14.426 1.00 97.00 83 GLN A C 1
ATOM 630 O O . GLN A 1 83 ? -16.620 -1.150 13.840 1.00 97.00 83 GLN A O 1
ATOM 635 N N . ILE A 1 84 ? -14.762 0.116 13.792 1.00 95.00 84 ILE A N 1
ATOM 636 C CA . ILE A 1 84 ? -14.495 -0.055 12.357 1.00 95.00 84 ILE A CA 1
ATOM 637 C C . ILE A 1 84 ? -14.183 -1.522 12.031 1.00 95.00 84 ILE A C 1
ATOM 639 O O . ILE A 1 84 ? -14.671 -2.048 11.033 1.00 95.00 84 ILE A O 1
ATOM 643 N N . LEU A 1 85 ? -13.376 -2.187 12.863 1.00 93.56 85 LEU A N 1
ATOM 644 C CA . LEU A 1 85 ? -12.908 -3.551 12.600 1.00 93.56 85 LEU A CA 1
ATOM 645 C C . LEU A 1 85 ? -13.933 -4.636 12.953 1.00 93.56 85 LEU A C 1
ATOM 647 O O . LEU A 1 85 ? -13.992 -5.661 12.276 1.00 93.56 85 LEU A O 1
ATOM 651 N N . PHE A 1 86 ? -14.706 -4.439 14.020 1.00 95.31 86 PHE A N 1
ATOM 652 C CA . PHE A 1 86 ? -15.530 -5.489 14.628 1.00 95.31 86 PHE A CA 1
ATOM 653 C C . PHE A 1 86 ? -17.017 -5.119 14.755 1.00 95.31 86 PHE A C 1
ATOM 655 O O . PHE A 1 86 ? -17.814 -5.950 15.187 1.00 95.31 86 PHE A O 1
ATOM 662 N N . GLY A 1 87 ? -17.408 -3.907 14.352 1.00 96.12 87 GLY A N 1
ATOM 663 C CA . GLY A 1 87 ? -18.789 -3.420 14.364 1.00 96.12 87 GLY A CA 1
ATOM 664 C C . GLY A 1 87 ? -19.091 -2.430 15.495 1.00 96.12 87 GLY A C 1
ATOM 665 O O . GLY A 1 87 ? -18.385 -2.357 16.494 1.00 96.12 87 GLY A O 1
ATOM 666 N N . ALA A 1 88 ? -20.186 -1.675 15.354 1.00 97.00 88 ALA A N 1
ATOM 667 C CA . ALA A 1 88 ? -20.499 -0.488 16.166 1.00 97.00 88 ALA A CA 1
ATOM 668 C C . ALA A 1 88 ? -20.593 -0.707 17.692 1.00 97.00 88 ALA A C 1
ATOM 670 O O . ALA A 1 88 ? -20.508 0.252 18.452 1.00 97.00 88 ALA A O 1
ATOM 671 N N . THR A 1 89 ? -20.782 -1.945 18.152 1.00 96.75 89 THR A N 1
ATOM 672 C CA . THR A 1 89 ? -20.861 -2.286 19.582 1.00 96.75 89 THR A CA 1
ATOM 673 C C . THR A 1 89 ? -19.516 -2.691 20.189 1.00 96.75 89 THR A C 1
ATOM 675 O O . THR A 1 89 ? -19.464 -3.012 21.374 1.00 96.75 89 THR A O 1
ATOM 678 N N . ALA A 1 90 ? -18.444 -2.745 19.395 1.00 96.81 90 ALA A N 1
ATOM 679 C CA . ALA A 1 90 ? -17.116 -3.109 19.870 1.00 96.81 90 ALA A CA 1
ATOM 680 C C . ALA A 1 90 ? -16.447 -1.953 20.630 1.00 96.81 90 ALA A C 1
ATOM 682 O O . ALA A 1 90 ? -16.687 -0.779 20.350 1.00 96.81 90 ALA A O 1
ATOM 683 N N . SER A 1 91 ? -15.580 -2.299 21.579 1.00 95.75 91 SER A N 1
ATOM 684 C CA . SER A 1 91 ? -14.785 -1.347 22.355 1.00 95.75 91 SER A CA 1
ATOM 685 C C . SER A 1 91 ? -13.370 -1.868 22.593 1.00 95.75 91 SER A C 1
ATOM 687 O O . SER A 1 91 ? -13.076 -3.058 22.449 1.00 95.75 91 SER A O 1
ATOM 689 N N . HIS A 1 92 ? -12.483 -0.950 22.949 1.00 93.31 92 HIS A N 1
ATOM 690 C CA . HIS A 1 92 ? -11.089 -1.194 23.240 1.00 93.31 92 HIS A CA 1
ATOM 691 C C . HIS A 1 92 ? -10.914 -1.925 24.577 1.00 93.31 92 HIS A C 1
ATOM 693 O O . HIS A 1 92 ? -11.343 -1.473 25.643 1.00 93.31 92 HIS A O 1
ATOM 699 N N . CYS A 1 93 ? -10.205 -3.053 24.538 1.00 92.44 93 CYS A N 1
ATOM 700 C CA . CYS A 1 93 ? -9.856 -3.821 25.728 1.00 92.44 93 CYS A CA 1
ATOM 701 C C . CYS A 1 93 ? -8.665 -3.187 26.466 1.00 92.44 93 CYS A C 1
ATOM 703 O O . CYS A 1 93 ? -7.513 -3.458 26.141 1.00 92.44 93 CYS A O 1
ATOM 705 N N . GLN A 1 94 ? -8.931 -2.413 27.520 1.00 82.62 94 GLN A N 1
ATOM 706 C CA . GLN A 1 94 ? -7.896 -1.708 28.300 1.00 82.62 94 GLN A CA 1
ATOM 707 C C . GLN A 1 94 ? -6.863 -2.630 28.980 1.00 82.62 94 GLN A C 1
ATOM 709 O O . GLN A 1 94 ? -5.761 -2.188 29.288 1.00 82.62 94 GLN A O 1
ATOM 714 N N . ASN A 1 95 ? -7.200 -3.908 29.190 1.00 77.62 95 ASN A N 1
ATOM 715 C CA . ASN A 1 95 ? -6.369 -4.881 29.910 1.00 77.62 95 ASN A CA 1
ATOM 716 C C . ASN A 1 95 ? -5.776 -5.981 29.014 1.00 77.62 95 ASN A C 1
ATOM 718 O O . ASN A 1 95 ? -5.382 -7.030 29.525 1.00 77.62 95 ASN A O 1
ATOM 722 N N . MET A 1 96 ? -5.710 -5.789 27.691 1.00 64.38 96 MET A N 1
ATOM 723 C CA . MET A 1 96 ? -4.940 -6.713 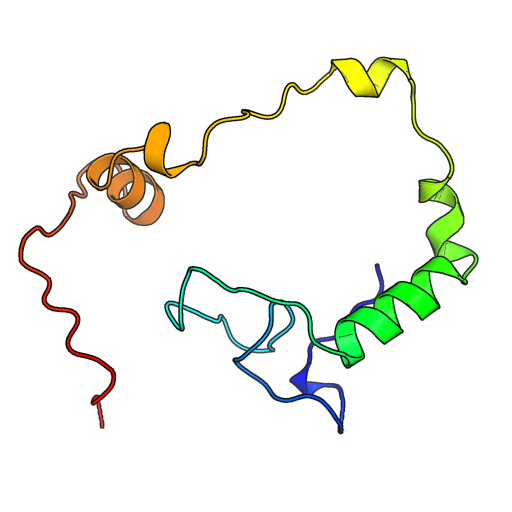26.856 1.00 64.38 96 MET A CA 1
ATOM 724 C C . MET A 1 96 ? -3.446 -6.511 27.127 1.00 64.38 96 MET A C 1
ATOM 726 O O . MET A 1 96 ? -2.800 -5.640 26.551 1.00 64.38 96 MET A O 1
ATOM 730 N N . GLN A 1 97 ? -2.878 -7.340 28.006 1.00 55.16 97 GLN A N 1
ATOM 731 C CA . GLN A 1 97 ? -1.447 -7.608 27.945 1.00 55.16 97 GLN A CA 1
ATOM 732 C C . GLN A 1 97 ? -1.175 -8.218 26.574 1.00 55.16 97 GLN A C 1
ATOM 734 O O . GLN A 1 97 ? -1.792 -9.216 26.200 1.00 55.16 97 GLN A O 1
ATOM 739 N N . VAL A 1 98 ? -0.255 -7.615 25.823 1.00 55.03 98 VAL A N 1
ATOM 740 C CA . VAL A 1 98 ? 0.333 -8.253 24.649 1.00 55.03 98 VAL A CA 1
ATOM 741 C C . VAL A 1 98 ? 1.147 -9.432 25.176 1.00 55.03 98 VAL A C 1
ATOM 743 O O . VAL A 1 98 ? 2.342 -9.320 25.434 1.00 55.03 98 VAL A O 1
ATOM 746 N N . SER A 1 99 ? 0.489 -10.566 25.411 1.00 43.62 99 SER A N 1
ATOM 747 C CA . SER A 1 99 ? 1.174 -11.845 25.497 1.00 43.62 99 SER A CA 1
ATOM 748 C C . SER A 1 99 ? 1.750 -12.085 24.110 1.00 43.62 99 SER A C 1
ATOM 750 O O . SER A 1 99 ? 1.050 -12.518 23.196 1.00 43.62 99 SER A O 1
ATOM 752 N N . GLY A 1 100 ? 3.012 -11.695 23.932 1.00 42.56 100 GLY A N 1
ATOM 753 C CA . GLY A 1 100 ? 3.770 -12.018 22.740 1.00 42.56 100 GLY A CA 1
ATOM 754 C C . GLY A 1 100 ? 3.650 -13.511 22.461 1.00 42.56 100 GLY A C 1
ATOM 755 O O . GLY A 1 100 ? 3.820 -14.324 23.364 1.00 42.56 100 GLY A O 1
ATOM 756 N N . SER A 1 101 ? 3.303 -13.841 21.218 1.00 47.34 101 SER A N 1
ATOM 757 C CA . SER A 1 101 ? 3.821 -15.003 20.492 1.00 47.34 101 SER A CA 1
ATOM 758 C C . SER A 1 101 ? 4.321 -16.164 21.366 1.00 47.34 101 SER A C 1
ATOM 760 O O . SER A 1 101 ? 5.522 -16.398 21.482 1.00 47.34 101 SER A O 1
ATOM 762 N N . THR A 1 102 ? 3.419 -16.920 21.983 1.00 41.25 102 THR A N 1
ATOM 763 C CA . THR A 1 102 ? 3.683 -18.326 22.318 1.00 41.25 102 THR A CA 1
ATOM 764 C C . THR A 1 102 ? 2.358 -19.075 22.318 1.00 41.25 102 THR A C 1
ATOM 766 O O . THR A 1 102 ? 1.726 -19.291 23.347 1.00 41.25 102 THR A O 1
ATOM 769 N N . GLY A 1 103 ? 1.899 -19.418 21.118 1.00 36.72 103 GLY A N 1
ATOM 770 C CA . GLY A 1 103 ? 0.702 -20.215 20.890 1.00 36.72 103 GLY A CA 1
ATOM 771 C C . GLY A 1 103 ? 1.030 -21.410 20.008 1.00 36.72 103 GLY A C 1
ATOM 772 O O . GLY A 1 103 ? 0.670 -21.383 18.845 1.00 36.72 103 GLY A O 1
ATOM 773 N N . LYS A 1 104 ? 1.718 -22.384 20.620 1.00 33.66 104 LYS A N 1
ATOM 774 C CA . LYS A 1 104 ? 1.884 -23.806 20.264 1.00 33.66 104 LYS A CA 1
ATOM 775 C C . LYS A 1 104 ? 2.359 -24.191 18.858 1.00 33.66 104 LYS A C 1
ATOM 777 O O . LYS A 1 104 ? 1.592 -24.039 17.891 1.00 33.66 104 LYS A O 1
#